Protein AF-A0A520LMF3-F1 (afdb_monomer_lite)

Foldseek 3Di:
DDDPPPPDPPPDDDDDPLPCVVPPDDDPDDDDDDDDDDDPPPPPDDCPDPPDDDPPDDPPPWDQDPVVRDID

Structure (mmCIF, N/CA/C/O backbone):
data_AF-A0A520LMF3-F1
#
_entry.id   AF-A0A520LMF3-F1
#
loop_
_atom_site.group_PDB
_atom_site.id
_atom_site.type_symbol
_atom_site.label_atom_id
_atom_site.label_alt_id
_atom_site.label_comp_id
_atom_site.label_asym_id
_atom_site.label_entity_id
_atom_site.label_seq_id
_atom_site.pdbx_PDB_ins_code
_atom_site.Cartn_x
_atom_site.Cartn_y
_atom_site.Cartn_z
_atom_site.occupancy
_atom_site.B_iso_or_equiv
_atom_site.auth_seq_id
_atom_site.auth_comp_id
_atom_site.auth_asym_id
_atom_site.auth_atom_id
_atom_site.pdbx_PDB_model_num
ATOM 1 N N . MET A 1 1 ? 41.930 19.545 25.117 1.00 39.03 1 MET A N 1
ATOM 2 C CA . MET A 1 1 ? 42.133 18.154 24.666 1.00 39.03 1 MET A CA 1
ATOM 3 C C . MET A 1 1 ? 40.988 17.822 23.712 1.00 39.03 1 MET A C 1
ATOM 5 O O . MET A 1 1 ? 39.945 17.370 24.157 1.00 39.03 1 MET A O 1
ATOM 9 N N . ALA A 1 2 ? 41.096 18.207 22.437 1.00 38.72 2 ALA A N 1
ATOM 10 C CA . ALA A 1 2 ? 40.047 17.933 21.454 1.00 38.72 2 ALA A CA 1
ATOM 11 C C . ALA A 1 2 ? 40.267 16.516 20.910 1.00 38.72 2 ALA A C 1
ATOM 13 O O . ALA A 1 2 ? 41.290 16.258 20.275 1.00 38.72 2 ALA A O 1
ATOM 14 N N . GLY A 1 3 ? 39.352 15.601 21.229 1.00 49.94 3 GLY A N 1
ATOM 15 C CA . GLY A 1 3 ? 39.319 14.267 20.641 1.00 49.94 3 GLY A CA 1
ATOM 16 C C . GLY A 1 3 ? 39.023 14.391 19.152 1.00 49.94 3 GLY A C 1
ATOM 17 O O . GLY A 1 3 ? 37.986 14.922 18.764 1.00 49.94 3 GLY A O 1
ATOM 18 N N . GLN A 1 4 ? 39.969 13.960 18.323 1.00 49.06 4 GLN A N 1
ATOM 19 C CA . GLN A 1 4 ? 39.741 13.774 16.900 1.00 49.06 4 GLN A CA 1
ATOM 20 C C . GLN A 1 4 ? 38.974 12.462 16.731 1.00 49.06 4 GLN A C 1
ATOM 22 O O . GLN A 1 4 ? 39.580 11.400 16.602 1.00 49.06 4 GLN A O 1
ATOM 27 N N . ASP A 1 5 ? 37.645 12.529 16.750 1.00 52.50 5 ASP A N 1
ATOM 28 C CA . 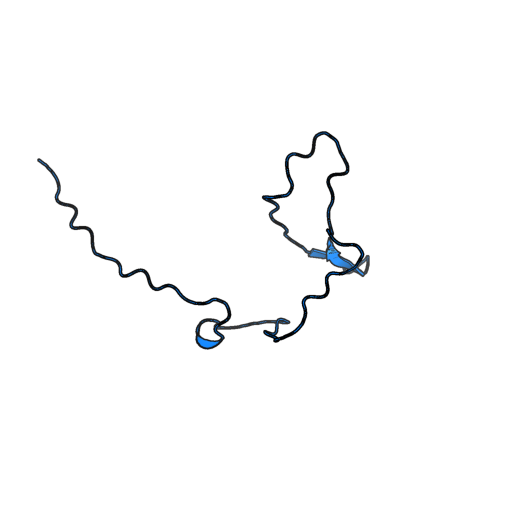ASP A 1 5 ? 36.828 11.461 16.184 1.00 52.50 5 ASP A CA 1
ATOM 29 C C . ASP A 1 5 ? 36.975 11.551 14.665 1.00 52.50 5 ASP A C 1
ATOM 31 O O . ASP A 1 5 ? 36.347 12.367 13.990 1.00 52.50 5 ASP A O 1
ATOM 35 N N . ALA A 1 6 ? 37.893 10.744 14.134 1.00 53.84 6 ALA A N 1
ATOM 36 C CA . ALA A 1 6 ? 38.043 10.524 12.708 1.00 53.84 6 ALA A CA 1
ATOM 37 C C . ALA A 1 6 ? 36.716 9.975 12.171 1.00 53.84 6 ALA A C 1
ATOM 39 O O . ALA A 1 6 ? 36.414 8.787 12.312 1.00 53.84 6 ALA A O 1
ATOM 40 N N . GLY A 1 7 ? 35.907 10.864 11.593 1.00 56.88 7 GLY A N 1
ATOM 41 C CA . GLY A 1 7 ? 34.680 10.519 10.898 1.00 56.88 7 GLY A CA 1
ATOM 42 C C . GLY A 1 7 ? 35.008 9.524 9.797 1.00 56.88 7 GLY A C 1
ATOM 43 O O . GLY A 1 7 ? 35.514 9.896 8.742 1.00 56.88 7 GLY A O 1
ATOM 44 N N . LYS A 1 8 ? 34.766 8.237 10.055 1.00 61.25 8 LYS A N 1
ATOM 45 C CA . LYS A 1 8 ? 34.752 7.232 8.999 1.00 61.25 8 LYS A CA 1
ATOM 46 C C . LYS A 1 8 ? 33.678 7.671 8.016 1.00 61.25 8 LYS A C 1
ATOM 48 O O . LYS A 1 8 ? 32.503 7.690 8.379 1.00 61.25 8 LYS A O 1
ATOM 53 N N . ASP A 1 9 ? 34.088 8.005 6.797 1.00 65.44 9 ASP A N 1
ATOM 54 C CA . ASP A 1 9 ? 33.197 8.150 5.650 1.00 65.44 9 ASP A CA 1
ATOM 55 C C . ASP A 1 9 ? 32.527 6.790 5.405 1.00 65.44 9 ASP A C 1
ATOM 57 O O . ASP A 1 9 ? 32.987 5.947 4.630 1.00 65.44 9 ASP A O 1
ATOM 61 N N . VAL A 1 10 ? 31.453 6.519 6.147 1.00 70.12 10 VAL A N 1
ATOM 62 C CA . VAL A 1 10 ? 30.576 5.392 5.871 1.00 70.12 10 VAL A CA 1
ATOM 63 C C . VAL A 1 10 ? 29.895 5.745 4.565 1.00 70.12 10 VAL A C 1
AT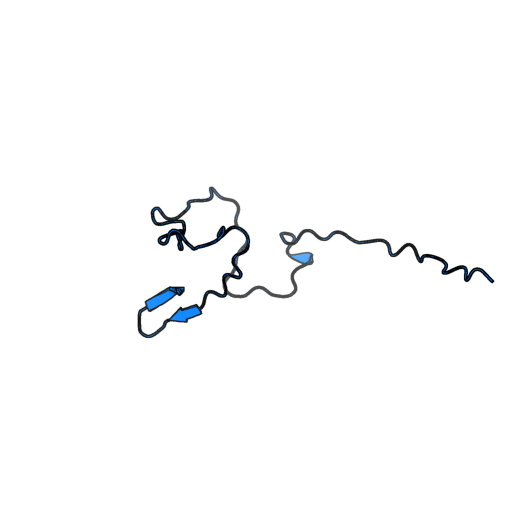OM 65 O O . VAL A 1 10 ? 28.996 6.582 4.516 1.00 70.12 10 VAL A O 1
ATOM 68 N N . LYS A 1 11 ? 30.368 5.139 3.478 1.00 76.19 11 LYS A N 1
ATOM 69 C CA . LYS A 1 11 ? 29.778 5.311 2.157 1.00 76.19 11 LYS A CA 1
ATOM 70 C C . LYS A 1 11 ? 28.337 4.801 2.211 1.00 76.19 11 LYS A C 1
ATOM 72 O O . LYS A 1 11 ? 28.097 3.599 2.136 1.00 76.19 11 LYS A O 1
ATOM 77 N N . THR A 1 12 ? 27.381 5.712 2.374 1.00 79.94 12 THR A N 1
ATOM 78 C CA . THR A 1 12 ? 25.957 5.378 2.425 1.00 79.94 12 THR A CA 1
ATOM 79 C C . THR A 1 12 ? 25.524 4.841 1.068 1.00 79.94 12 THR A C 1
ATOM 81 O O . THR A 1 12 ? 25.470 5.575 0.078 1.00 79.94 12 THR A O 1
ATOM 84 N N . ILE A 1 13 ? 25.221 3.548 1.010 1.00 84.25 13 ILE A N 1
ATOM 85 C CA . ILE A 1 13 ? 24.690 2.911 -0.192 1.00 84.25 13 ILE A CA 1
ATOM 86 C C . ILE A 1 13 ? 23.181 3.151 -0.209 1.00 84.25 13 ILE A C 1
ATOM 88 O O . ILE A 1 13 ? 22.469 2.766 0.716 1.00 84.25 13 ILE A O 1
ATOM 92 N N . ARG A 1 14 ? 22.692 3.808 -1.264 1.00 87.19 14 ARG A N 1
ATOM 93 C CA . ARG A 1 14 ? 21.256 3.955 -1.523 1.00 87.19 14 ARG A CA 1
ATOM 94 C C . ARG A 1 14 ? 20.798 2.792 -2.391 1.00 87.19 14 ARG A C 1
ATOM 96 O O . ARG A 1 14 ? 21.284 2.640 -3.508 1.00 87.19 14 ARG A O 1
ATOM 103 N N . LEU A 1 15 ? 19.879 1.988 -1.868 1.00 88.12 15 LEU A N 1
ATOM 104 C CA . LEU A 1 15 ? 19.266 0.869 -2.579 1.00 88.12 15 LEU A CA 1
ATOM 105 C C . LEU A 1 15 ? 17.866 1.269 -3.047 1.00 88.12 15 LEU A C 1
ATOM 107 O O . LEU A 1 15 ? 17.135 1.953 -2.329 1.00 88.12 15 LEU A O 1
ATOM 111 N N . LEU A 1 16 ? 17.491 0.844 -4.252 1.00 84.25 16 LEU A N 1
ATOM 112 C CA . LEU A 1 16 ? 16.130 1.007 -4.750 1.00 84.25 16 LEU A CA 1
ATOM 113 C C . LEU A 1 16 ? 15.278 -0.146 -4.211 1.00 84.25 16 LEU A C 1
ATOM 115 O O . LEU A 1 16 ? 15.563 -1.302 -4.500 1.00 84.25 16 LEU A O 1
ATOM 119 N N . PHE A 1 17 ? 14.226 0.160 -3.449 1.00 79.62 17 PHE A N 1
ATOM 120 C CA . PHE A 1 17 ? 13.330 -0.861 -2.882 1.00 79.62 17 PHE A CA 1
ATOM 121 C C . PHE A 1 17 ? 12.596 -1.685 -3.956 1.00 79.62 17 PHE A C 1
ATOM 123 O O . PHE A 1 17 ? 12.260 -2.839 -3.732 1.00 79.62 17 PHE A O 1
ATOM 130 N N . LEU A 1 18 ? 12.372 -1.097 -5.135 1.00 80.44 18 LEU A N 1
ATOM 131 C CA . LEU A 1 18 ? 11.722 -1.750 -6.278 1.00 80.44 18 LEU A CA 1
ATOM 132 C C . LEU A 1 18 ? 12.667 -2.636 -7.109 1.00 80.44 18 LEU A C 1
ATOM 134 O O . LEU A 1 18 ? 12.239 -3.205 -8.107 1.00 80.44 18 LEU A O 1
ATOM 138 N N . ASP A 1 19 ? 13.943 -2.716 -6.741 1.00 86.50 19 ASP A N 1
ATOM 139 C CA . ASP A 1 19 ? 14.907 -3.621 -7.360 1.00 86.50 19 ASP A CA 1
ATOM 140 C C . ASP A 1 19 ? 14.873 -4.948 -6.597 1.00 86.50 19 ASP A C 1
ATOM 142 O O . ASP A 1 19 ? 15.261 -5.021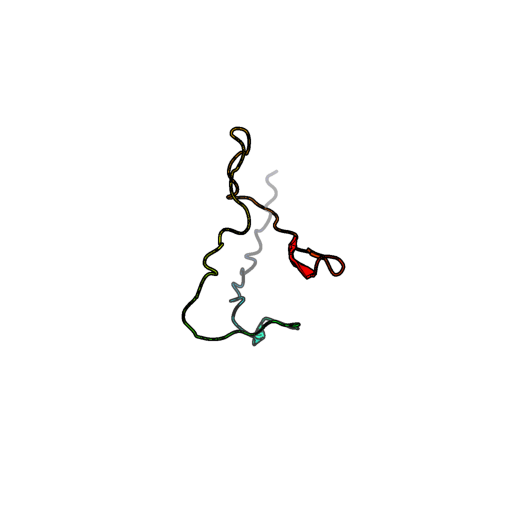 -5.429 1.00 86.50 19 ASP A O 1
ATOM 146 N N . ASP A 1 20 ? 14.362 -5.985 -7.255 1.00 84.88 20 ASP A N 1
ATOM 147 C CA . ASP A 1 20 ? 14.149 -7.320 -6.692 1.00 84.88 20 ASP A CA 1
ATOM 148 C C . ASP A 1 20 ? 15.440 -7.962 -6.169 1.00 84.88 20 ASP A C 1
ATOM 150 O O . ASP A 1 20 ? 15.406 -8.702 -5.189 1.00 84.88 20 ASP A O 1
ATOM 154 N N . ARG A 1 21 ? 16.599 -7.595 -6.727 1.00 88.25 21 ARG A N 1
ATOM 155 C CA . ARG A 1 21 ? 17.922 -8.027 -6.246 1.00 88.25 21 ARG A CA 1
ATOM 156 C C . ARG A 1 21 ? 18.219 -7.567 -4.817 1.00 88.25 21 ARG A C 1
ATOM 158 O O . ARG A 1 21 ? 19.074 -8.155 -4.159 1.00 88.25 21 ARG A O 1
ATOM 165 N N . ASN A 1 22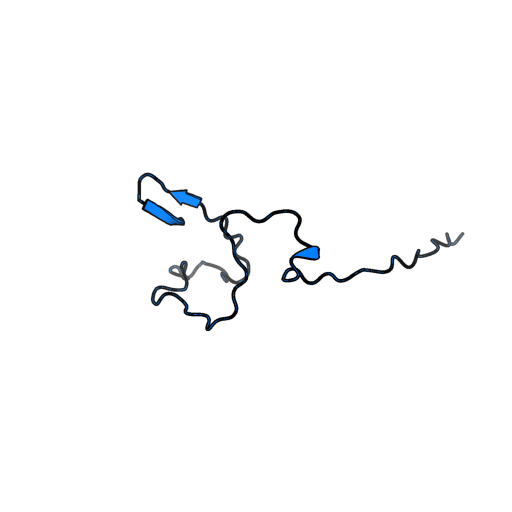 ? 17.531 -6.529 -4.339 1.00 90.06 22 ASN A N 1
ATOM 166 C CA . ASN A 1 22 ? 17.660 -6.009 -2.977 1.00 90.06 22 ASN A CA 1
ATOM 167 C C . ASN A 1 22 ? 16.618 -6.604 -2.009 1.00 90.06 22 ASN A C 1
ATOM 169 O O . ASN A 1 22 ? 16.657 -6.297 -0.817 1.00 90.06 22 ASN A O 1
ATOM 173 N N . VAL A 1 23 ? 15.687 -7.434 -2.495 1.00 87.75 23 VAL A N 1
ATOM 174 C CA . VAL A 1 23 ? 14.581 -8.007 -1.717 1.00 87.75 23 VAL A CA 1
ATOM 175 C C . VAL A 1 23 ? 14.806 -9.508 -1.551 1.00 87.75 23 VAL A C 1
ATOM 177 O O . VAL A 1 23 ? 14.749 -10.272 -2.506 1.00 87.75 23 VAL A O 1
ATOM 180 N N . SER A 1 24 ? 15.039 -9.959 -0.318 1.00 90.69 24 SER A N 1
ATOM 181 C CA . SER A 1 24 ? 15.297 -11.381 -0.048 1.00 90.69 24 SER A CA 1
ATOM 182 C C . SER A 1 24 ? 14.049 -12.264 -0.155 1.00 90.69 24 SER A C 1
ATOM 184 O O . SER A 1 24 ? 14.166 -13.447 -0.473 1.00 90.69 24 SER A O 1
ATOM 186 N N . ARG A 1 25 ? 12.861 -11.716 0.134 1.00 89.44 25 ARG A N 1
ATOM 187 C CA . ARG A 1 25 ? 11.579 -12.428 0.070 1.00 89.44 25 ARG A CA 1
ATOM 188 C C . ARG A 1 25 ? 10.408 -11.456 -0.073 1.00 89.44 25 ARG A C 1
ATOM 190 O O . ARG A 1 25 ? 10.385 -10.414 0.579 1.00 89.44 25 ARG A O 1
ATOM 197 N N . SER A 1 26 ? 9.410 -11.848 -0.859 1.00 85.62 26 SER A N 1
ATOM 198 C CA . SER A 1 26 ? 8.083 -11.232 -0.913 1.00 85.62 26 SER A CA 1
ATOM 199 C C . SER A 1 26 ? 7.004 -12.308 -0.769 1.00 85.62 26 SER A C 1
ATOM 201 O O . SER A 1 26 ? 7.123 -13.398 -1.323 1.00 85.62 26 SER A O 1
ATOM 203 N N . ASP A 1 27 ? 5.939 -12.005 -0.029 1.00 90.12 27 ASP A N 1
ATOM 204 C CA . ASP A 1 27 ? 4.773 -12.877 0.127 1.00 90.12 27 ASP A CA 1
ATOM 205 C C . ASP A 1 27 ? 3.522 -12.092 -0.275 1.00 90.12 27 ASP A C 1
ATOM 207 O O . ASP A 1 27 ? 3.308 -10.981 0.208 1.00 90.12 27 ASP A O 1
ATOM 211 N N . ASN A 1 28 ? 2.697 -12.650 -1.168 1.00 86.38 28 ASN A N 1
ATOM 212 C CA . ASN A 1 28 ? 1.467 -12.017 -1.674 1.00 86.38 28 ASN A CA 1
ATOM 213 C C . ASN A 1 28 ? 1.656 -10.596 -2.251 1.00 86.38 28 ASN A C 1
ATOM 215 O O . ASN A 1 28 ? 0.724 -9.793 -2.256 1.00 86.38 28 ASN A O 1
ATOM 219 N N . ALA A 1 29 ? 2.850 -10.285 -2.760 1.00 81.44 29 ALA A N 1
ATOM 220 C CA . ALA A 1 29 ? 3.180 -9.000 -3.365 1.00 81.44 29 ALA A CA 1
ATOM 221 C C . ALA A 1 29 ? 3.913 -9.206 -4.697 1.00 81.44 29 ALA A C 1
ATOM 223 O O . ALA A 1 29 ? 4.785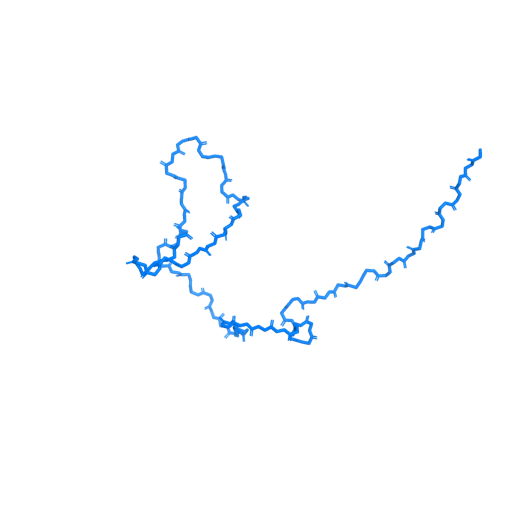 -10.067 -4.807 1.00 81.44 29 ALA A O 1
ATOM 224 N N . VAL A 1 30 ? 3.574 -8.398 -5.705 1.00 79.88 30 VAL A N 1
ATOM 225 C CA . VAL A 1 30 ? 4.205 -8.424 -7.031 1.00 79.88 30 VAL A CA 1
ATOM 226 C C . VAL A 1 30 ? 4.462 -7.002 -7.521 1.00 79.88 30 VAL A C 1
ATOM 228 O O . VAL A 1 30 ? 3.607 -6.126 -7.385 1.00 79.88 30 VAL A O 1
ATOM 231 N N . ILE A 1 31 ? 5.636 -6.770 -8.110 1.00 81.06 31 ILE A N 1
ATOM 232 C CA . ILE A 1 31 ? 5.946 -5.517 -8.804 1.00 81.06 31 ILE A CA 1
ATOM 233 C C . ILE A 1 31 ? 5.373 -5.618 -10.217 1.00 81.06 31 ILE A C 1
ATOM 235 O O . ILE A 1 31 ? 5.720 -6.524 -10.972 1.00 81.06 31 ILE A O 1
ATOM 239 N N . LYS A 1 32 ? 4.481 -4.697 -10.585 1.00 79.12 32 LYS A N 1
ATOM 240 C CA . LYS A 1 32 ? 3.854 -4.675 -11.909 1.00 79.12 32 LYS A CA 1
ATOM 241 C C . LYS A 1 32 ? 3.825 -3.253 -12.458 1.00 79.12 32 LYS A C 1
ATOM 243 O O . LYS A 1 32 ? 3.431 -2.326 -11.757 1.00 79.12 32 LYS A O 1
ATOM 248 N N . LEU A 1 33 ? 4.205 -3.100 -13.725 1.00 80.50 33 LEU A N 1
ATOM 249 C CA . LEU A 1 33 ? 3.979 -1.868 -14.478 1.00 80.50 33 LEU A CA 1
ATOM 250 C C . LEU A 1 33 ? 2.487 -1.757 -14.817 1.00 80.50 33 LEU A C 1
ATOM 252 O O . LEU A 1 33 ? 1.897 -2.700 -15.349 1.00 80.50 33 LEU A O 1
ATOM 256 N N . GLY A 1 34 ? 1.870 -0.620 -14.517 1.00 82.62 34 GLY A N 1
ATOM 257 C CA . GLY A 1 34 ? 0.474 -0.378 -14.860 1.00 82.62 34 GLY A CA 1
ATOM 258 C C . GLY A 1 34 ? -0.070 0.919 -14.281 1.00 82.62 34 GLY A C 1
ATOM 259 O O . GLY A 1 34 ? 0.549 1.541 -13.417 1.00 82.62 34 GLY A O 1
ATOM 260 N N . ASP A 1 35 ? -1.252 1.302 -14.756 1.00 83.62 35 ASP A N 1
ATOM 261 C CA . ASP A 1 35 ? -1.960 2.472 -14.254 1.00 83.62 35 ASP A CA 1
ATOM 262 C C . ASP A 1 35 ? -2.477 2.219 -12.837 1.00 83.62 35 ASP A C 1
ATOM 264 O O . ASP A 1 35 ? -3.185 1.242 -12.567 1.00 83.62 35 ASP A O 1
ATOM 268 N N . ILE A 1 36 ? -2.152 3.129 -11.921 1.00 80.06 36 ILE A N 1
ATOM 269 C CA . ILE A 1 36 ? -2.639 3.075 -10.544 1.00 80.06 36 ILE A CA 1
ATOM 270 C C . ILE A 1 36 ? -4.135 3.411 -10.548 1.00 80.06 36 ILE A C 1
ATOM 272 O O . ILE A 1 36 ? -4.524 4.576 -10.637 1.00 80.06 36 ILE A O 1
ATOM 276 N N . LYS A 1 37 ? -4.989 2.392 -10.405 1.00 82.12 37 LYS A N 1
ATOM 277 C CA . LYS A 1 37 ? -6.430 2.567 -10.175 1.00 82.12 37 LYS A CA 1
ATOM 278 C C . LYS A 1 37 ? -6.724 2.527 -8.681 1.00 82.12 37 LYS A C 1
ATOM 280 O O . LYS A 1 37 ? -6.716 1.465 -8.065 1.00 82.12 37 LYS A O 1
ATOM 285 N N . LYS A 1 38 ? -6.985 3.693 -8.089 1.00 82.62 38 LYS A N 1
ATOM 286 C CA . LYS A 1 38 ? -7.474 3.774 -6.707 1.00 82.62 38 LYS A CA 1
ATOM 287 C C . LYS A 1 38 ? -8.921 3.282 -6.650 1.00 82.62 38 LYS A C 1
ATOM 289 O O . LYS A 1 38 ? -9.701 3.559 -7.558 1.00 82.62 38 LYS A O 1
ATOM 294 N N . HIS A 1 39 ? -9.280 2.582 -5.577 1.00 83.00 39 HIS A N 1
ATOM 295 C CA . HIS A 1 39 ? -10.677 2.246 -5.315 1.00 83.00 39 HIS A CA 1
ATOM 296 C C . HIS A 1 39 ? -11.499 3.533 -5.147 1.00 83.00 39 HIS A C 1
ATOM 298 O O . HIS A 1 39 ? -11.011 4.495 -4.551 1.00 83.00 39 HIS A O 1
ATOM 304 N N . SER A 1 40 ? -12.738 3.558 -5.645 1.00 88.00 40 SER A N 1
ATOM 305 C CA . SER A 1 40 ? -13.606 4.747 -5.583 1.00 88.00 40 SER A CA 1
ATOM 306 C C . SER A 1 40 ? -13.906 5.193 -4.150 1.00 88.00 40 SER A C 1
ATOM 308 O O . SER A 1 40 ? -14.139 6.371 -3.909 1.00 88.00 40 SER A O 1
ATOM 310 N N . SER A 1 41 ? -13.859 4.264 -3.194 1.00 82.31 41 SER A N 1
ATOM 311 C CA . SER A 1 41 ? -14.068 4.535 -1.765 1.00 82.31 41 SER A CA 1
ATOM 312 C C . SER A 1 41 ? -12.826 5.027 -1.012 1.00 82.31 41 SER A C 1
ATOM 314 O O . SER A 1 41 ? -12.917 5.214 0.195 1.00 82.31 41 SER A O 1
ATOM 316 N N . ASN A 1 42 ? -11.672 5.219 -1.667 1.00 73.31 42 ASN A N 1
ATOM 317 C CA . ASN A 1 42 ? -10.514 5.811 -0.994 1.00 73.31 42 ASN A CA 1
ATOM 318 C C . ASN A 1 42 ? -10.733 7.315 -0.701 1.00 73.31 42 ASN A C 1
ATOM 320 O O . ASN A 1 42 ? -11.351 8.008 -1.510 1.00 73.31 42 ASN A O 1
ATOM 324 N N . PRO A 1 43 ? -10.157 7.852 0.392 1.00 76.94 43 PRO A N 1
ATOM 325 C CA . PRO A 1 43 ? -9.271 7.157 1.325 1.00 76.94 43 PRO A CA 1
ATOM 326 C C . PRO A 1 43 ? -10.046 6.222 2.265 1.00 76.94 43 PRO A C 1
ATOM 328 O O . PRO A 1 43 ? -11.175 6.514 2.652 1.00 76.94 43 PRO A O 1
ATOM 331 N N . LEU A 1 44 ? -9.420 5.093 2.612 1.00 70.62 44 LEU A N 1
ATOM 332 C CA . LEU A 1 44 ? -9.981 4.077 3.510 1.00 70.62 44 LEU A CA 1
ATOM 333 C C . LEU A 1 44 ? -10.413 4.671 4.863 1.00 70.62 44 LEU A C 1
ATOM 335 O O . LEU A 1 44 ? -11.407 4.238 5.435 1.00 70.62 44 LEU A O 1
ATOM 339 N N . MET A 1 45 ? -9.694 5.693 5.336 1.00 70.88 45 MET A N 1
ATOM 340 C CA . MET A 1 45 ? -10.028 6.473 6.526 1.00 70.88 45 MET A CA 1
ATOM 341 C C . MET A 1 45 ? -10.110 7.959 6.174 1.00 70.88 45 MET A C 1
ATOM 343 O O . MET A 1 45 ? -9.361 8.451 5.327 1.00 70.88 45 MET A O 1
ATOM 347 N N . ARG A 1 46 ? -11.051 8.664 6.803 1.00 73.44 46 ARG A N 1
ATOM 348 C CA . ARG A 1 46 ? -11.332 10.090 6.599 1.00 73.44 46 ARG A CA 1
ATOM 349 C C . ARG A 1 46 ? -11.454 10.762 7.958 1.00 73.44 46 ARG A C 1
ATOM 351 O O . ARG A 1 46 ? -11.920 10.116 8.886 1.00 73.44 46 ARG A O 1
ATOM 358 N N . GLU A 1 47 ? -11.095 12.042 8.023 1.00 74.81 47 GLU A N 1
ATOM 359 C CA . GLU A 1 47 ? -11.416 12.893 9.172 1.00 74.81 47 GLU A CA 1
ATOM 360 C C . GLU A 1 47 ? -12.941 13.013 9.257 1.00 74.81 47 GLU A C 1
ATOM 362 O O . GLU A 1 47 ? -13.566 13.664 8.414 1.00 74.81 47 GLU A O 1
ATOM 367 N N . ASP A 1 48 ? -13.554 12.328 10.216 1.00 79.94 48 ASP A N 1
ATOM 368 C CA . ASP A 1 48 ? -14.995 12.379 10.458 1.00 79.94 48 ASP A CA 1
ATOM 369 C C . ASP A 1 48 ? -15.331 13.208 11.708 1.00 79.94 48 ASP A C 1
ATOM 371 O O . ASP A 1 48 ? -16.497 13.572 11.907 1.00 79.94 48 ASP A O 1
ATOM 375 N N . LYS A 1 49 ? -14.323 13.565 12.521 1.00 80.69 49 LYS A N 1
ATOM 376 C CA . LYS A 1 49 ? -14.472 14.431 13.697 1.00 80.69 49 LYS A CA 1
ATOM 377 C C . LYS A 1 49 ? -13.564 15.655 13.644 1.00 80.69 49 LYS A C 1
ATOM 379 O O . LYS A 1 49 ? -12.400 15.596 13.271 1.00 80.69 49 LYS A O 1
ATOM 384 N N . ALA A 1 50 ? -14.072 16.770 14.169 1.00 79.25 50 ALA A N 1
ATOM 385 C CA . ALA A 1 50 ? -13.362 18.052 14.211 1.00 79.25 50 ALA A CA 1
ATOM 386 C C . ALA A 1 50 ? -12.075 18.055 15.066 1.00 79.25 50 ALA A C 1
ATOM 388 O O . ALA A 1 50 ? -11.292 18.998 14.984 1.00 79.25 50 ALA A O 1
ATOM 389 N N . TRP A 1 51 ? -11.863 17.042 15.913 1.00 79.06 51 TRP A N 1
ATOM 390 C CA . TRP A 1 51 ? -10.692 16.926 16.792 1.00 79.06 51 TRP A CA 1
ATOM 391 C C . TRP A 1 51 ? -9.586 16.016 16.244 1.00 79.06 51 TRP A C 1
ATOM 393 O O . TRP A 1 51 ? -8.538 15.887 16.881 1.00 79.06 51 TRP A O 1
ATOM 403 N N . GLU A 1 52 ? -9.794 15.368 15.099 1.00 76.50 52 GLU A N 1
ATOM 404 C CA . GLU A 1 52 ? -8.782 14.510 14.490 1.00 76.50 52 GLU A CA 1
ATOM 405 C C . GLU A 1 52 ? -7.683 15.378 13.865 1.00 76.50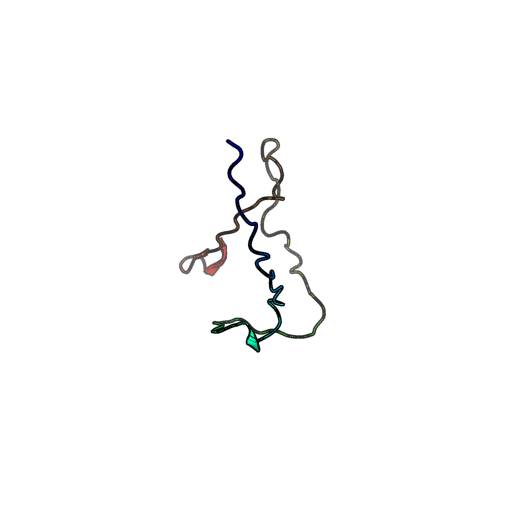 52 GLU A C 1
ATOM 407 O O . GLU A 1 52 ? -7.888 16.081 12.878 1.00 76.50 52 GLU A O 1
ATOM 412 N N . LYS A 1 53 ? -6.495 15.389 14.482 1.00 63.25 53 LYS A N 1
ATOM 413 C CA . LYS A 1 53 ? -5.335 16.104 13.939 1.00 63.25 53 LYS A CA 1
ATOM 414 C C . LYS A 1 53 ? -4.718 15.285 12.806 1.00 63.25 53 LYS A C 1
ATOM 416 O O . LYS A 1 53 ? -4.209 14.209 13.082 1.00 63.25 53 LYS A O 1
ATOM 421 N N . ARG A 1 54 ? -4.750 15.847 11.590 1.00 65.06 54 ARG A N 1
ATOM 422 C CA . ARG A 1 54 ? -4.062 15.446 10.343 1.00 65.06 54 ARG A CA 1
ATOM 423 C C . ARG A 1 54 ? -3.647 13.969 10.259 1.00 65.06 54 ARG A C 1
ATOM 425 O O . ARG A 1 54 ? -2.664 13.536 10.852 1.00 65.06 54 ARG A O 1
ATOM 432 N N . PHE A 1 55 ? -4.320 13.228 9.382 1.00 61.00 55 PHE A N 1
ATOM 433 C CA . PHE A 1 55 ? -3.998 11.831 9.046 1.00 61.00 55 PHE A CA 1
ATOM 434 C C . PHE A 1 55 ? -2.732 11.644 8.179 1.00 61.00 55 PHE A C 1
ATOM 436 O O . PHE A 1 55 ? -2.501 10.561 7.642 1.00 61.00 55 PHE A O 1
ATOM 443 N N . ASP A 1 56 ? -1.891 12.668 8.020 1.00 61.69 56 ASP A N 1
ATOM 444 C CA . ASP A 1 56 ? -0.667 12.583 7.212 1.00 61.69 56 ASP A CA 1
ATOM 445 C C . ASP A 1 56 ? 0.444 11.739 7.869 1.00 61.69 56 ASP A C 1
ATOM 447 O O . ASP A 1 56 ? 1.389 11.349 7.186 1.00 61.69 56 ASP A O 1
ATOM 451 N N . ASN A 1 57 ? 0.301 11.392 9.154 1.00 57.06 57 ASN A N 1
ATOM 452 C CA . ASN A 1 57 ? 1.227 10.539 9.906 1.00 57.06 57 ASN A CA 1
ATOM 453 C C . ASN A 1 57 ? 0.541 9.295 10.506 1.00 57.06 57 ASN A C 1
ATOM 455 O O . ASN A 1 57 ? 0.699 8.976 11.687 1.00 57.06 57 ASN A O 1
ATOM 459 N N . PHE A 1 58 ? -0.280 8.612 9.707 1.00 58.69 58 PHE A N 1
ATOM 460 C CA . PHE A 1 58 ? -0.974 7.403 10.144 1.00 58.69 58 PHE A CA 1
ATOM 461 C C . PHE A 1 58 ? -0.052 6.173 10.094 1.00 58.69 58 PHE A C 1
ATOM 463 O O . PHE A 1 58 ? 0.427 5.785 9.028 1.00 58.69 58 PHE A O 1
ATOM 470 N N . TYR A 1 59 ? 0.150 5.507 11.235 1.00 56.06 59 TYR A N 1
ATOM 471 C CA . TYR A 1 59 ? 0.694 4.145 11.270 1.00 56.06 59 TYR A CA 1
ATOM 472 C C . TYR A 1 59 ? -0.428 3.156 10.951 1.00 56.06 59 TYR A C 1
ATOM 474 O O . TYR A 1 59 ? -1.087 2.626 11.845 1.00 56.06 59 TYR A O 1
ATOM 482 N N . GLY A 1 60 ? -0.660 2.936 9.656 1.00 61.22 60 GLY A N 1
ATOM 483 C CA . GLY A 1 60 ? -1.672 2.010 9.154 1.00 61.22 60 GLY A CA 1
ATOM 484 C C . GLY A 1 60 ? -1.290 0.552 9.360 1.00 61.22 60 GLY A C 1
ATOM 485 O O . GLY A 1 60 ? -0.963 -0.144 8.402 1.00 61.22 60 GLY A O 1
ATOM 486 N N . ASN A 1 61 ? -1.341 0.085 10.605 1.00 72.62 61 ASN A N 1
ATOM 487 C CA . ASN A 1 61 ? -1.359 -1.343 10.889 1.00 72.62 61 ASN A CA 1
ATOM 488 C C . ASN A 1 61 ? -2.718 -1.886 10.444 1.00 72.62 61 ASN A C 1
ATOM 490 O O . ASN A 1 61 ? -3.685 -1.822 11.196 1.00 72.62 61 ASN A O 1
ATOM 494 N N . ILE A 1 62 ? -2.780 -2.371 9.207 1.00 70.88 62 ILE A N 1
ATOM 495 C CA . ILE A 1 62 ? -3.989 -2.965 8.640 1.00 70.88 62 ILE A CA 1
ATOM 496 C C . ILE A 1 62 ? -4.049 -4.433 9.061 1.00 70.88 62 ILE A C 1
ATOM 498 O O . ILE A 1 62 ? -3.100 -5.186 8.816 1.00 70.88 62 ILE A O 1
ATOM 502 N N . ILE A 1 63 ? -5.166 -4.858 9.650 1.00 82.06 63 ILE A N 1
ATOM 503 C CA . ILE A 1 63 ? -5.430 -6.273 9.938 1.00 82.06 63 ILE A CA 1
ATOM 504 C C . ILE A 1 63 ? -6.584 -6.768 9.073 1.00 82.06 63 ILE A C 1
ATOM 506 O O . ILE A 1 63 ? -7.550 -6.051 8.823 1.00 82.06 63 ILE A O 1
ATOM 510 N N . PHE A 1 64 ? -6.515 -8.021 8.631 1.00 83.44 64 PHE A N 1
ATOM 511 C CA . PHE A 1 64 ? -7.652 -8.660 7.979 1.00 83.44 64 PHE A CA 1
ATOM 512 C C . PHE A 1 64 ? -8.549 -9.324 9.027 1.00 83.44 64 PHE A C 1
ATOM 514 O O . PHE A 1 64 ? -8.138 -10.281 9.692 1.00 83.44 64 PHE A O 1
ATOM 521 N N . ASP A 1 65 ? -9.770 -8.818 9.180 1.00 87.31 65 ASP A N 1
ATOM 522 C CA . ASP A 1 65 ? -10.783 -9.400 10.050 1.00 87.31 65 ASP A CA 1
ATOM 523 C C . ASP A 1 65 ? -11.508 -10.537 9.319 1.00 87.31 65 ASP A C 1
ATOM 525 O O . ASP A 1 65 ? -12.389 -10.308 8.492 1.00 87.31 65 ASP A O 1
ATOM 529 N N . LYS A 1 66 ? -11.156 -11.782 9.663 1.00 92.75 66 LYS A N 1
ATOM 530 C CA . LYS A 1 66 ? -11.756 -12.988 9.071 1.00 92.75 66 LYS A CA 1
ATOM 531 C C . LYS A 1 66 ? -13.234 -13.185 9.415 1.00 92.75 66 LYS A C 1
ATOM 533 O O . LYS A 1 66 ? -13.911 -13.907 8.696 1.00 92.75 66 LYS A O 1
ATOM 538 N N . GLN A 1 67 ? -13.720 -12.625 10.524 1.00 92.94 67 GLN A N 1
ATOM 539 C CA . GLN A 1 67 ? -15.125 -12.774 10.915 1.00 92.94 67 GLN A CA 1
ATOM 540 C C . GLN A 1 67 ? -16.024 -11.875 10.068 1.00 92.94 67 GLN A C 1
ATOM 542 O O . GLN A 1 67 ? -17.134 -12.273 9.728 1.00 92.94 67 GLN A O 1
ATOM 547 N N . ASN A 1 68 ? -15.533 -10.679 9.737 1.00 89.88 68 ASN A N 1
ATOM 548 C CA . ASN A 1 68 ? -16.282 -9.664 8.996 1.00 89.88 68 ASN A CA 1
ATOM 549 C C . ASN A 1 68 ? -15.870 -9.550 7.517 1.00 89.88 68 ASN A C 1
ATOM 551 O O . ASN A 1 68 ? -16.421 -8.716 6.807 1.00 89.88 68 ASN A O 1
ATOM 555 N N . ASP A 1 69 ? -14.909 -10.365 7.074 1.00 86.88 69 ASP A N 1
ATOM 556 C CA . ASP A 1 69 ? -14.364 -10.412 5.709 1.00 86.88 69 ASP A CA 1
ATOM 557 C C . ASP A 1 69 ? -13.922 -9.036 5.177 1.00 86.88 69 ASP A C 1
ATOM 559 O O . ASP A 1 69 ? -14.204 -8.646 4.043 1.00 86.88 69 ASP A O 1
ATOM 563 N N . LEU A 1 70 ? -13.250 -8.252 6.029 1.00 83.50 70 LEU A N 1
ATOM 564 C CA . LEU A 1 70 ? -12.824 -6.892 5.693 1.00 83.50 70 LEU A CA 1
ATOM 565 C C . LEU A 1 70 ? -11.491 -6.507 6.343 1.00 83.50 70 LEU A C 1
ATOM 567 O O . LEU A 1 70 ? -11.121 -7.002 7.408 1.00 83.50 70 LEU A O 1
ATOM 571 N N . TYR A 1 71 ? -10.773 -5.587 5.698 1.00 75.12 71 TYR A N 1
ATOM 572 C CA . TYR A 1 71 ? -9.562 -4.972 6.245 1.00 75.12 71 TYR A CA 1
ATOM 573 C C . TYR A 1 71 ? -9.930 -3.843 7.219 1.00 75.12 71 TYR A C 1
ATOM 575 O O . TYR A 1 71 ? -10.758 -2.994 6.882 1.00 75.12 71 TYR A O 1
ATOM 583 N N . LYS A 1 72 ? -9.319 -3.844 8.408 1.00 73.88 72 LYS A N 1
ATOM 584 C CA . LYS A 1 72 ? -9.462 -2.828 9.462 1.00 73.88 72 LYS A CA 1
ATOM 585 C C . LYS A 1 72 ? -8.156 -2.083 9.674 1.00 73.88 72 LYS A C 1
ATOM 587 O O . LYS A 1 72 ? -7.104 -2.760 9.618 1.00 73.88 72 LYS A O 1
#

Sequence (72 aa):
MAGQDAGKDVKTIRLLFLDDRNVSRSDNAVIKLGDIKKHSSNPLMREDKAWEKRFDNFYGNIIFDKQNDLYK

pLDDT: mean 75.74, std 12.75, range [38.72, 92.94]

Radius of gyration: 21.34 Å; chains: 1; bounding box: 58×31×40 Å

Organism: NCBI:txid2315479

Secondary structure (DSSP, 8-state):
------------PPPPTT-GGG-S--SS-----S-----TT-SSS---STT---GGG------EETTTTEE-